Protein AF-A0A3D3ENF7-F1 (afdb_monomer)

pLDDT: mean 85.36, std 10.73, range [51.28, 97.5]

Foldseek 3Di:
DAPDDDDDDDDDPDDDAQFDPDDPDPDRTDADADPPPRDGDHDQVNVLVVVLVVCVVVVVQVVSCAANNDDDDDPDTDHSDDD

Secondary structure (DSSP, 8-state):
--S---------SS----B-SS-SSSSSSPBPB-TTT--B---HHHHHHHHHHHHHHTT-HHHHHHHH--SS--TT---S---

Solvent-accessible surface area (backbone atoms only — not comparable to full-atom values): 5575 Å² total; per-residue (Å²): 137,78,93,75,88,83,91,84,84,88,80,81,88,60,96,80,82,44,69,53,62,90,62,102,56,101,49,91,82,38,62,27,52,42,88,89,80,58,48,80,46,74,58,45,68,58,54,52,49,54,52,43,52,56,38,46,74,68,70,37,57,70,59,33,32,55,41,67,20,64,84,76,93,58,103,78,61,65,47,74,61,87,108

Sequence (83 aa):
MYNEKSMLFLKVLTPLHAGSGTDLRAVDLPIQREVHTGFPKVEASTLKGCLRDSFERMKNETLSATIFGKKGDAEISSAAIAV

Radius of gyration: 15.7 Å; Cα contacts (8 Å, |Δi|>4): 67; chains: 1; bounding box: 35×26×37 Å

Mean predicted aligned error: 6.48 Å

Nearest PDB structures (foldseek):
  3x1l-assembly1_C  TM=8.718E-01  e=2.758E-03  Archaeoglobus fulgidus DSM 4304
  6ifz-assembly1_E  TM=8.048E-01  e=1.044E-01  Streptococcus thermophilus ND03

Structure (mmCIF, N/CA/C/O backbone):
data_AF-A0A3D3ENF7-F1
#
_entry.id   AF-A0A3D3ENF7-F1
#
loop_
_atom_site.group_PDB
_atom_site.id
_atom_site.type_symbol
_atom_site.label_atom_id
_atom_site.label_alt_id
_atom_site.label_comp_id
_atom_site.label_asym_id
_atom_site.label_entity_id
_atom_site.label_seq_id
_atom_site.pdbx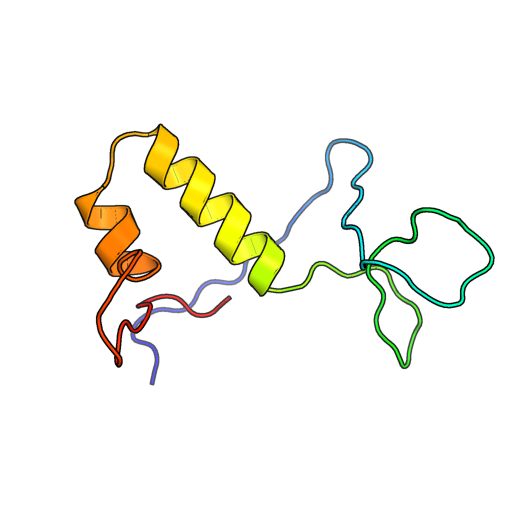_PDB_ins_code
_atom_site.Cartn_x
_atom_site.Cartn_y
_atom_site.Cartn_z
_atom_site.occupancy
_atom_site.B_iso_or_equiv
_atom_site.auth_seq_id
_atom_site.auth_comp_id
_atom_site.auth_asym_id
_atom_site.auth_atom_id
_atom_site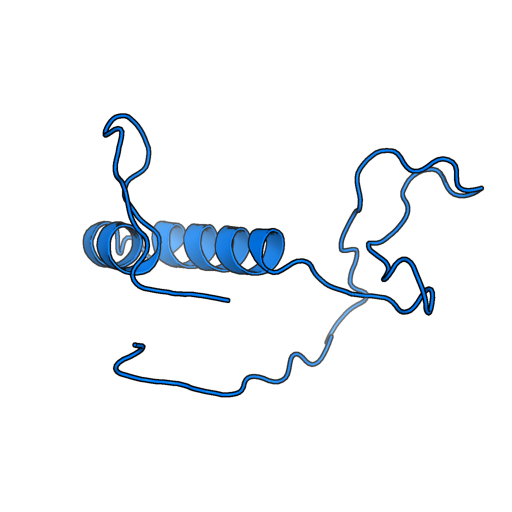.pdbx_PDB_model_num
ATOM 1 N N . MET A 1 1 ? -2.475 -11.500 20.310 1.00 72.56 1 MET A N 1
ATOM 2 C CA . MET A 1 1 ? -3.311 -12.400 19.483 1.00 72.56 1 MET A CA 1
ATOM 3 C C . MET A 1 1 ? -4.435 -11.561 18.886 1.00 72.56 1 MET A C 1
ATOM 5 O O . MET A 1 1 ? -4.910 -10.686 19.598 1.00 72.56 1 MET A O 1
ATOM 9 N N . TYR A 1 2 ? -4.801 -11.745 17.613 1.00 85.56 2 TYR A N 1
ATOM 10 C CA . TYR A 1 2 ? -5.886 -10.977 16.978 1.00 85.56 2 TYR A CA 1
ATOM 11 C C . TYR A 1 2 ? -7.248 -11.617 17.273 1.00 85.56 2 TYR A C 1
ATOM 13 O O . TYR A 1 2 ? -7.349 -12.842 17.234 1.00 85.56 2 TYR A O 1
ATOM 21 N N . ASN A 1 3 ? -8.270 -10.800 17.548 1.00 89.31 3 ASN A N 1
ATOM 22 C CA . ASN A 1 3 ? -9.635 -11.282 17.803 1.00 89.31 3 ASN A CA 1
ATOM 23 C C . ASN A 1 3 ? -10.343 -11.722 16.515 1.00 89.31 3 ASN A C 1
ATOM 25 O O . ASN A 1 3 ? -11.086 -12.691 16.531 1.00 89.31 3 ASN A O 1
ATOM 29 N N . GLU A 1 4 ? -10.073 -11.031 15.407 1.00 90.62 4 GLU A N 1
ATOM 30 C CA . GLU A 1 4 ? -10.680 -11.279 14.100 1.00 90.62 4 GLU A CA 1
ATOM 31 C C . GLU A 1 4 ? -9.605 -11.257 13.011 1.00 90.62 4 GLU A C 1
ATOM 33 O O . GLU A 1 4 ? -8.608 -10.537 13.121 1.00 90.62 4 GLU A O 1
ATOM 38 N N . LYS A 1 5 ? -9.801 -12.049 11.951 1.00 91.69 5 LYS A N 1
ATOM 39 C CA . LYS A 1 5 ? -8.911 -12.094 10.781 1.00 91.69 5 LYS A CA 1
ATOM 40 C C . LYS A 1 5 ? -9.716 -12.281 9.501 1.00 91.69 5 LYS A C 1
ATOM 42 O O . LYS A 1 5 ? -10.613 -13.115 9.446 1.00 91.69 5 LYS A O 1
ATOM 47 N N . SER A 1 6 ? -9.359 -11.538 8.459 1.00 92.06 6 SER A N 1
ATOM 48 C CA . SER A 1 6 ? -9.988 -11.645 7.143 1.00 92.06 6 SER A CA 1
ATOM 49 C C . SER A 1 6 ? -8.937 -11.555 6.044 1.00 92.06 6 SER A C 1
ATOM 51 O O . SER A 1 6 ? -7.969 -10.806 6.168 1.00 92.06 6 SER A O 1
ATOM 53 N N . MET A 1 7 ? -9.124 -12.338 4.982 1.00 92.94 7 MET A N 1
ATOM 54 C CA . MET A 1 7 ? -8.280 -12.302 3.792 1.00 92.94 7 MET A CA 1
ATOM 55 C C . MET A 1 7 ? -8.943 -11.420 2.738 1.00 92.94 7 MET A C 1
ATOM 57 O O . MET A 1 7 ? -10.111 -11.611 2.404 1.00 92.94 7 MET A O 1
ATOM 61 N N . LEU A 1 8 ? -8.181 -10.471 2.202 1.00 91.44 8 LEU A N 1
ATOM 62 C CA . LEU A 1 8 ? -8.640 -9.546 1.176 1.00 91.44 8 LEU A CA 1
ATOM 63 C C . LEU A 1 8 ? -7.830 -9.748 -0.100 1.00 91.44 8 LEU A C 1
ATOM 65 O O . LEU A 1 8 ? -6.611 -9.904 -0.056 1.00 91.44 8 LEU A O 1
ATOM 69 N N . PHE A 1 9 ? -8.514 -9.690 -1.239 1.00 94.62 9 PHE A N 1
ATOM 70 C CA . PHE A 1 9 ? -7.887 -9.673 -2.554 1.00 94.62 9 PHE A CA 1
ATOM 71 C C . PHE A 1 9 ? -8.113 -8.312 -3.200 1.00 94.62 9 PHE A C 1
ATOM 73 O O . PHE A 1 9 ? -9.238 -7.815 -3.251 1.00 94.62 9 PHE A O 1
ATOM 80 N N . LEU A 1 10 ? -7.041 -7.716 -3.714 1.00 92.94 10 LEU A N 1
ATOM 81 C CA . LEU A 1 10 ? -7.089 -6.422 -4.383 1.00 92.94 10 LEU A CA 1
ATOM 82 C C . LEU A 1 10 ? -6.999 -6.635 -5.892 1.00 92.94 10 LEU A C 1
ATOM 84 O O . LEU A 1 10 ? -5.944 -6.980 -6.422 1.00 92.94 10 LEU A O 1
ATOM 88 N N . LYS A 1 11 ? -8.115 -6.415 -6.593 1.00 95.75 11 LYS A N 1
ATOM 89 C CA . LYS A 1 11 ? -8.124 -6.354 -8.054 1.00 95.75 11 LYS A CA 1
ATOM 90 C C . LYS A 1 11 ? -7.912 -4.913 -8.494 1.00 95.75 11 LYS A C 1
ATOM 92 O O . LYS A 1 11 ? -8.727 -4.038 -8.216 1.00 95.75 11 LYS A O 1
ATOM 97 N N . VAL A 1 12 ? -6.832 -4.690 -9.225 1.00 96.12 12 VAL A N 1
ATOM 98 C CA . VAL A 1 12 ? -6.514 -3.396 -9.823 1.00 96.12 12 VAL A CA 1
ATOM 99 C C . VAL A 1 12 ? -7.480 -3.139 -10.987 1.00 96.12 12 VAL A C 1
ATOM 101 O O . VAL A 1 12 ? -7.433 -3.841 -11.995 1.00 96.12 12 VAL A O 1
ATOM 104 N N . LEU A 1 13 ? -8.402 -2.182 -10.823 1.00 96.75 13 LEU A N 1
ATOM 105 C CA . LEU A 1 13 ? -9.389 -1.822 -11.856 1.00 96.75 13 LEU A CA 1
ATOM 106 C C . LEU A 1 13 ? -8.802 -0.892 -12.929 1.00 96.75 13 LEU A C 1
ATOM 108 O O . LEU A 1 13 ? -9.204 -0.952 -14.087 1.00 96.75 13 LEU A O 1
ATOM 112 N N . THR A 1 14 ? -7.848 -0.048 -12.541 1.00 97.50 14 THR A N 1
ATOM 113 C CA . THR A 1 14 ? -7.128 0.913 -13.389 1.00 97.50 14 THR A CA 1
ATOM 114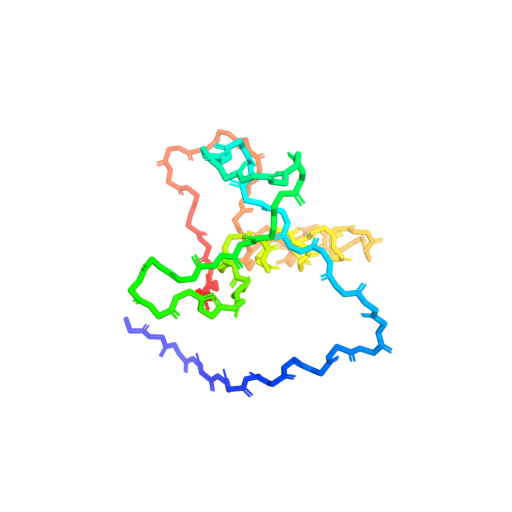 C C . THR A 1 14 ? -5.636 0.857 -13.056 1.00 97.50 14 THR A C 1
ATOM 116 O O . THR A 1 14 ? -5.308 0.430 -11.952 1.00 97.50 14 THR A O 1
ATOM 119 N N . PRO A 1 15 ? -4.713 1.268 -13.949 1.00 96.25 15 PRO A N 1
ATOM 120 C CA . PRO A 1 15 ? -3.275 1.201 -13.677 1.00 96.25 15 PRO A CA 1
ATOM 121 C C . PRO A 1 15 ? -2.899 1.783 -12.303 1.00 96.25 15 PRO A C 1
ATOM 123 O O . PRO A 1 15 ? -3.207 2.935 -12.005 1.00 96.25 15 PRO A O 1
ATOM 126 N N . LEU A 1 16 ? -2.241 0.973 -11.467 1.00 94.38 16 LEU A N 1
ATOM 127 C CA . LEU A 1 16 ? -1.861 1.335 -10.101 1.00 94.38 16 LEU A CA 1
ATOM 128 C C . LEU A 1 16 ? -0.386 1.740 -10.038 1.00 94.38 16 LEU A C 1
ATOM 130 O O . LEU A 1 16 ? 0.490 0.976 -10.442 1.00 94.38 16 LEU A O 1
ATOM 134 N N . HIS A 1 17 ? -0.115 2.903 -9.451 1.00 94.00 17 HIS A N 1
ATOM 135 C CA . HIS A 1 17 ? 1.234 3.366 -9.143 1.00 94.00 17 HIS A CA 1
ATOM 136 C C . HIS A 1 17 ? 1.445 3.423 -7.624 1.00 94.00 17 HIS A C 1
ATOM 138 O O . 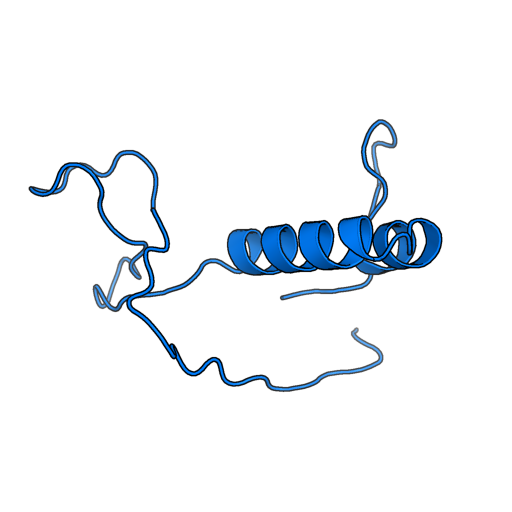HIS A 1 17 ? 1.147 4.425 -6.977 1.00 94.00 17 HIS A O 1
ATOM 144 N N . ALA A 1 18 ? 1.960 2.338 -7.045 1.00 93.25 18 ALA A N 1
ATOM 145 C CA . ALA A 1 18 ? 2.420 2.326 -5.658 1.00 93.25 18 ALA A CA 1
ATOM 146 C C . ALA A 1 18 ? 3.888 2.771 -5.626 1.00 93.25 18 ALA A C 1
ATOM 148 O O . ALA A 1 18 ? 4.765 1.946 -5.841 1.00 93.25 18 ALA A O 1
ATOM 149 N N . GLY A 1 19 ? 4.166 4.064 -5.448 1.00 89.75 19 GLY A N 1
ATOM 150 C CA . GLY A 1 19 ? 5.530 4.611 -5.535 1.00 89.75 19 GLY A CA 1
ATOM 151 C C . GLY A 1 19 ? 6.444 4.173 -4.382 1.00 89.75 19 GLY A C 1
ATOM 152 O O . GLY A 1 19 ? 5.979 4.034 -3.249 1.00 89.75 19 GLY A O 1
ATOM 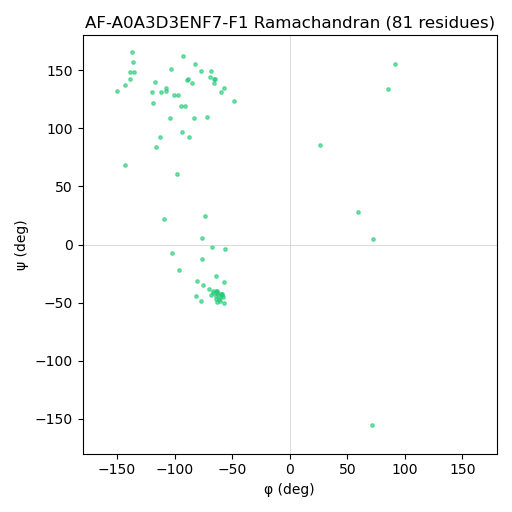153 N N . SER A 1 20 ? 7.739 3.954 -4.646 1.00 83.56 20 SER A N 1
ATOM 154 C CA . SER A 1 20 ? 8.704 3.449 -3.644 1.00 83.56 20 SER A CA 1
ATOM 155 C C . SER A 1 20 ? 9.751 4.464 -3.163 1.00 83.56 20 SER A C 1
ATOM 157 O O . SER A 1 20 ? 10.801 4.067 -2.662 1.00 83.56 20 SER A O 1
ATOM 159 N N . GLY A 1 21 ? 9.481 5.765 -3.296 1.00 78.56 21 GLY A N 1
ATOM 160 C CA . GLY A 1 21 ? 10.478 6.809 -3.037 1.00 78.56 21 GLY A CA 1
ATOM 161 C C . GLY A 1 21 ? 11.563 6.841 -4.120 1.00 78.56 21 GLY A C 1
ATOM 162 O O . GLY A 1 21 ? 11.320 6.428 -5.252 1.00 78.56 21 GLY A O 1
ATOM 163 N N . THR A 1 22 ? 12.753 7.340 -3.781 1.00 69.56 22 THR A N 1
ATOM 164 C CA . THR A 1 22 ? 13.921 7.329 -4.676 1.00 69.56 22 THR A CA 1
ATOM 165 C C . THR A 1 22 ? 14.627 5.979 -4.602 1.00 69.56 22 THR A C 1
ATOM 167 O O . THR A 1 22 ? 15.268 5.669 -3.599 1.00 69.56 22 THR A O 1
ATOM 170 N N . ASP A 1 23 ? 14.512 5.189 -5.666 1.00 68.44 23 ASP A N 1
ATOM 171 C CA . ASP A 1 23 ? 15.274 3.954 -5.874 1.00 68.44 23 ASP A CA 1
ATOM 172 C C . ASP A 1 23 ? 16.398 4.230 -6.892 1.00 68.44 23 ASP A C 1
ATOM 174 O O . ASP A 1 23 ? 16.239 5.068 -7.778 1.00 68.44 23 ASP A O 1
ATOM 178 N N . LEU A 1 24 ? 17.522 3.512 -6.814 1.00 67.62 24 LEU A N 1
ATOM 179 C CA . LEU A 1 24 ? 18.681 3.644 -7.726 1.00 67.62 24 LEU A CA 1
ATOM 180 C C . LEU A 1 24 ? 18.414 3.038 -9.121 1.00 67.62 24 LEU A C 1
ATOM 182 O O . LEU A 1 24 ? 19.325 2.593 -9.821 1.00 67.62 24 LEU A O 1
ATOM 186 N N . ARG A 1 25 ? 17.146 2.947 -9.517 1.00 70.38 25 ARG A N 1
ATOM 187 C CA . ARG A 1 25 ? 16.700 2.254 -10.724 1.00 70.38 25 ARG A CA 1
ATOM 188 C C . ARG A 1 25 ? 16.609 3.201 -11.914 1.00 70.38 25 ARG A C 1
ATOM 190 O O . ARG A 1 25 ? 16.518 4.409 -11.771 1.00 70.38 25 ARG A O 1
ATOM 197 N N . ALA A 1 26 ? 16.581 2.612 -13.107 1.00 78.56 26 ALA A N 1
ATOM 198 C CA . ALA A 1 26 ? 16.605 3.331 -14.381 1.00 78.56 26 ALA A CA 1
ATOM 199 C C . ALA A 1 26 ? 15.347 4.174 -14.694 1.00 78.56 26 ALA A C 1
ATOM 201 O O . ALA A 1 26 ? 15.290 4.790 -15.752 1.00 78.56 26 ALA A O 1
ATOM 202 N N . VAL A 1 27 ? 14.326 4.164 -13.832 1.00 81.56 27 VAL A N 1
ATOM 203 C CA . VAL A 1 27 ? 13.051 4.867 -14.040 1.00 81.56 27 VAL A CA 1
ATOM 204 C C . VAL A 1 27 ? 12.870 5.877 -12.916 1.00 81.56 27 VAL A C 1
ATOM 206 O O . VAL A 1 27 ? 12.983 5.494 -11.755 1.00 81.56 27 VAL A O 1
ATOM 209 N N . ASP A 1 28 ? 12.531 7.121 -13.263 1.00 84.38 28 ASP A N 1
ATOM 210 C CA . ASP A 1 28 ? 12.452 8.247 -12.318 1.00 84.38 28 ASP A CA 1
ATOM 211 C C . ASP A 1 28 ? 11.476 8.007 -11.160 1.00 84.38 28 ASP A C 1
ATOM 213 O O . ASP A 1 28 ? 11.791 8.271 -10.002 1.00 84.38 28 ASP A O 1
ATOM 217 N N . LEU A 1 29 ? 10.282 7.488 -11.469 1.00 88.62 29 LEU A N 1
ATOM 218 C CA . LEU A 1 29 ? 9.239 7.175 -10.491 1.00 88.62 29 LEU A CA 1
ATOM 219 C C . LEU A 1 29 ? 8.972 5.666 -10.489 1.00 88.62 29 LEU A C 1
ATOM 221 O O . LEU A 1 29 ? 8.065 5.186 -11.181 1.00 88.62 29 LEU A O 1
ATOM 225 N N . PRO A 1 30 ? 9.775 4.885 -9.749 1.00 90.25 30 PRO A N 1
ATOM 226 C CA . PRO A 1 30 ? 9.613 3.447 -9.682 1.00 90.25 30 PRO A CA 1
ATOM 227 C C . PRO A 1 30 ? 8.447 3.059 -8.767 1.00 90.25 30 PRO A C 1
ATOM 229 O O . PRO A 1 30 ? 8.132 3.719 -7.773 1.00 90.25 30 PRO A O 1
ATOM 232 N N . ILE A 1 31 ? 7.820 1.930 -9.101 1.00 92.50 31 ILE A N 1
ATOM 233 C CA . ILE A 1 31 ? 6.841 1.280 -8.228 1.00 92.50 31 ILE A CA 1
ATOM 234 C C . ILE A 1 31 ? 7.531 0.413 -7.169 1.00 92.50 31 ILE A C 1
ATOM 236 O O . ILE A 1 31 ? 8.623 -0.115 -7.389 1.00 92.50 31 ILE A O 1
ATOM 240 N N . GLN A 1 32 ? 6.839 0.197 -6.057 1.00 92.75 32 GLN A N 1
ATOM 241 C CA . GLN A 1 32 ? 7.207 -0.698 -4.971 1.00 92.75 32 GLN A CA 1
ATOM 242 C C . GLN A 1 32 ? 7.342 -2.130 -5.475 1.00 92.75 32 GLN A C 1
ATOM 244 O O . GLN A 1 32 ? 6.472 -2.667 -6.171 1.00 92.75 32 GLN A O 1
ATOM 249 N N . ARG A 1 33 ? 8.461 -2.756 -5.109 1.00 92.19 33 ARG A N 1
ATOM 250 C CA . ARG A 1 33 ? 8.795 -4.124 -5.495 1.00 92.19 33 ARG A CA 1
ATOM 251 C C . ARG A 1 33 ? 9.395 -4.880 -4.328 1.00 92.19 33 ARG A C 1
ATOM 253 O O . ARG A 1 33 ? 10.077 -4.306 -3.484 1.00 92.19 33 ARG A O 1
ATOM 260 N N . GLU A 1 34 ? 9.153 -6.178 -4.295 1.00 93.12 34 GLU A N 1
ATOM 261 C CA . GLU A 1 34 ? 9.884 -7.078 -3.414 1.00 93.12 34 GLU A CA 1
ATOM 262 C C . GLU A 1 34 ? 11.365 -7.137 -3.822 1.00 93.12 34 GLU A C 1
ATOM 264 O O . GLU A 1 34 ? 11.686 -7.185 -5.010 1.00 93.12 34 GLU A O 1
ATOM 269 N N . VAL A 1 35 ? 12.273 -7.136 -2.841 1.00 89.12 35 VAL A N 1
ATOM 270 C CA . VAL A 1 35 ? 13.726 -7.088 -3.088 1.00 89.12 35 VAL A CA 1
ATOM 271 C C . VAL A 1 35 ? 14.228 -8.363 -3.770 1.00 89.12 35 VAL A C 1
ATOM 273 O O . VAL A 1 35 ? 15.063 -8.286 -4.664 1.00 89.12 35 VAL A O 1
ATOM 276 N N . HIS A 1 36 ? 13.712 -9.528 -3.373 1.00 94.06 36 HIS A N 1
ATOM 277 C CA . HIS A 1 36 ? 14.220 -10.821 -3.834 1.00 94.06 36 HIS A CA 1
ATOM 278 C C . HIS A 1 36 ? 13.681 -11.225 -5.209 1.00 94.06 36 HIS A C 1
ATOM 280 O O . HIS A 1 36 ? 14.438 -11.689 -6.056 1.00 94.06 36 HIS A O 1
ATOM 286 N N . THR A 1 37 ? 12.378 -11.051 -5.436 1.00 96.19 37 THR A N 1
ATOM 287 C CA . THR A 1 37 ? 11.702 -11.498 -6.667 1.00 96.19 37 THR A CA 1
ATOM 288 C C . THR A 1 37 ? 11.559 -10.384 -7.702 1.00 96.19 37 THR A C 1
ATOM 290 O O . THR A 1 37 ? 11.365 -10.648 -8.886 1.00 96.19 37 THR A O 1
ATOM 293 N N . GLY A 1 38 ? 11.608 -9.122 -7.265 1.00 90.75 38 GLY A N 1
ATOM 294 C CA . GLY A 1 38 ? 11.282 -7.972 -8.099 1.00 90.75 38 GLY A CA 1
ATOM 295 C C . GLY A 1 38 ? 9.788 -7.820 -8.401 1.00 90.75 38 GLY A C 1
ATOM 296 O O . GLY A 1 38 ? 9.434 -6.921 -9.172 1.00 90.75 38 GLY A O 1
ATOM 297 N N . PHE A 1 39 ? 8.900 -8.645 -7.831 1.00 95.12 39 PHE A N 1
ATOM 298 C CA . PHE A 1 39 ? 7.465 -8.542 -8.095 1.00 95.12 39 PHE A CA 1
ATOM 299 C C . PHE A 1 39 ? 6.872 -7.236 -7.556 1.00 95.12 39 PHE A C 1
ATOM 301 O O . PHE A 1 39 ? 7.278 -6.781 -6.482 1.00 95.12 39 PHE A O 1
ATOM 308 N N . PRO A 1 40 ? 5.917 -6.618 -8.283 1.00 93.62 40 PRO A N 1
ATOM 309 C CA . PRO A 1 40 ? 5.172 -5.475 -7.776 1.00 93.62 40 PRO A CA 1
ATOM 310 C C . PRO A 1 40 ? 4.476 -5.825 -6.463 1.00 93.62 40 PRO A C 1
ATOM 312 O O . PRO A 1 40 ? 3.826 -6.866 -6.362 1.00 93.62 40 PRO A O 1
ATOM 315 N N . LYS A 1 41 ? 4.577 -4.938 -5.476 1.00 93.56 41 LYS A N 1
ATOM 316 C CA . LYS A 1 41 ? 3.861 -5.065 -4.205 1.00 93.56 41 LYS A CA 1
ATOM 317 C C . LYS A 1 41 ? 3.286 -3.723 -3.778 1.00 93.56 41 LYS A C 1
ATOM 319 O O . LYS A 1 41 ? 3.667 -2.684 -4.308 1.00 93.56 41 LYS A O 1
ATOM 324 N N . VAL A 1 42 ? 2.383 -3.761 -2.807 1.00 94.38 42 VAL A N 1
ATOM 325 C CA . VAL A 1 42 ? 1.921 -2.573 -2.088 1.00 94.38 42 VAL A CA 1
ATOM 326 C C . VAL A 1 42 ? 2.278 -2.779 -0.624 1.00 94.38 42 VAL A C 1
ATOM 328 O O . VAL A 1 42 ? 1.874 -3.778 -0.034 1.00 94.38 42 VAL A O 1
ATOM 331 N N . GLU A 1 43 ? 3.054 -1.869 -0.045 1.00 93.56 43 GLU A N 1
ATOM 332 C CA . GLU A 1 43 ? 3.409 -1.938 1.370 1.00 93.56 43 GLU A CA 1
ATOM 333 C C . GLU A 1 43 ? 2.162 -1.760 2.247 1.00 93.56 43 GLU A C 1
ATOM 335 O O . GLU A 1 43 ? 1.288 -0.926 1.978 1.00 93.56 43 GLU A O 1
ATOM 340 N N . ALA A 1 44 ? 2.101 -2.505 3.351 1.00 92.19 44 ALA A N 1
ATOM 341 C CA . ALA A 1 44 ? 0.994 -2.436 4.303 1.00 92.19 44 ALA A CA 1
ATOM 342 C C . ALA A 1 44 ? 0.767 -1.020 4.860 1.00 92.19 44 ALA A C 1
ATOM 344 O O . ALA A 1 44 ? -0.368 -0.614 5.114 1.00 92.19 44 A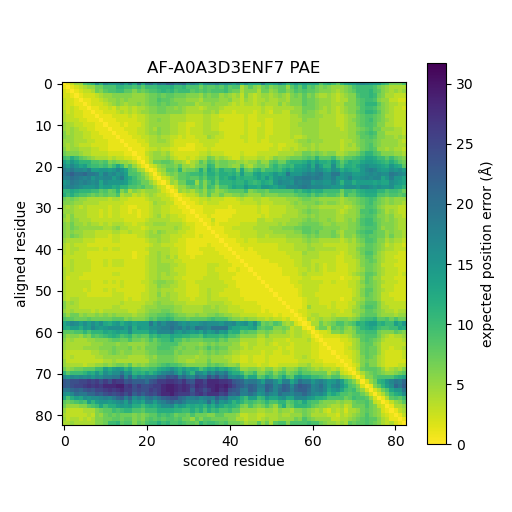LA A O 1
ATOM 345 N N . SER A 1 45 ? 1.837 -0.233 5.008 1.00 90.75 45 SER A N 1
ATOM 346 C CA . SER A 1 45 ? 1.765 1.167 5.436 1.00 90.75 45 SER A CA 1
ATOM 347 C C . SER A 1 45 ? 0.998 2.040 4.439 1.00 90.75 45 SER A C 1
ATOM 349 O O . SER A 1 45 ? 0.187 2.867 4.859 1.00 90.75 45 SER A O 1
ATOM 351 N N . THR A 1 46 ? 1.192 1.823 3.133 1.00 92.31 46 THR A N 1
ATOM 352 C CA . THR A 1 46 ? 0.442 2.503 2.071 1.00 92.31 46 THR A CA 1
ATOM 353 C C . THR A 1 46 ? -1.041 2.151 2.162 1.00 92.31 46 THR A C 1
ATOM 355 O O . THR A 1 46 ? -1.876 3.051 2.214 1.00 92.31 46 THR A O 1
ATOM 358 N N . LEU A 1 47 ? -1.377 0.860 2.274 1.00 92.38 47 LEU A N 1
ATOM 359 C CA . LEU A 1 47 ? -2.769 0.414 2.409 1.00 92.38 47 LEU A CA 1
ATOM 360 C C . LEU A 1 47 ? -3.440 0.992 3.658 1.00 92.38 47 LEU A C 1
ATOM 362 O O . LEU A 1 47 ? -4.528 1.561 3.571 1.00 92.38 47 LEU A O 1
ATOM 366 N N . LYS A 1 48 ? -2.775 0.905 4.814 1.00 91.06 48 LYS A N 1
ATOM 367 C CA . LYS A 1 48 ? -3.274 1.449 6.081 1.00 91.06 48 LYS A CA 1
ATOM 368 C C . LYS A 1 48 ? -3.519 2.957 5.992 1.00 91.06 48 LYS A C 1
ATOM 370 O O . LYS A 1 48 ? -4.548 3.429 6.468 1.00 91.06 48 LYS A O 1
ATOM 375 N N . GLY A 1 49 ? -2.601 3.705 5.378 1.00 90.44 49 GLY A N 1
ATOM 376 C CA . GLY A 1 49 ? -2.733 5.150 5.183 1.00 90.44 49 GLY A CA 1
ATOM 377 C C . GLY A 1 49 ? -3.916 5.522 4.288 1.00 90.44 49 GLY A C 1
ATOM 378 O O . GLY A 1 49 ? -4.720 6.371 4.667 1.00 90.44 49 GLY A O 1
ATOM 379 N N . CYS A 1 50 ? -4.072 4.847 3.145 1.00 92.12 50 CYS A N 1
ATOM 380 C CA . CYS A 1 50 ? -5.194 5.076 2.231 1.00 92.12 50 CYS A CA 1
ATOM 381 C C . CYS A 1 50 ? -6.548 4.743 2.871 1.00 92.12 50 CYS A C 1
ATOM 383 O O . CYS A 1 50 ? -7.506 5.500 2.717 1.00 92.12 50 CYS A O 1
ATOM 385 N N . LEU A 1 51 ? -6.633 3.632 3.611 1.00 90.56 51 LEU A N 1
ATOM 386 C CA . LEU A 1 51 ? -7.851 3.262 4.334 1.00 90.56 51 LEU A CA 1
ATOM 387 C C . LEU A 1 51 ? -8.177 4.285 5.424 1.00 90.56 51 LEU A C 1
ATOM 389 O O . LEU A 1 51 ? -9.319 4.726 5.517 1.00 90.56 51 LEU A O 1
ATOM 393 N N . ARG A 1 52 ? -7.181 4.723 6.200 1.00 90.56 52 ARG A N 1
ATOM 394 C CA . ARG A 1 52 ? -7.366 5.766 7.212 1.00 90.56 52 ARG A CA 1
ATOM 395 C C . ARG A 1 52 ? -7.928 7.054 6.606 1.00 90.56 52 ARG A C 1
ATOM 397 O O . ARG A 1 52 ? -8.932 7.553 7.101 1.00 90.56 52 ARG A O 1
ATOM 404 N N . ASP A 1 53 ? -7.321 7.554 5.529 1.00 91.44 53 ASP A N 1
ATOM 405 C CA . ASP A 1 53 ? -7.779 8.767 4.832 1.00 91.44 53 ASP A CA 1
ATOM 406 C C . ASP A 1 53 ? -9.216 8.610 4.306 1.00 91.44 53 ASP A C 1
ATOM 408 O O . ASP A 1 53 ? -10.059 9.483 4.501 1.00 91.44 53 ASP A O 1
ATOM 412 N N . SER A 1 54 ? -9.548 7.455 3.720 1.00 90.75 54 SER A N 1
ATOM 413 C CA . SER A 1 54 ? -10.916 7.162 3.274 1.00 90.75 54 SER A CA 1
ATOM 414 C C . SER A 1 54 ? -11.932 7.206 4.426 1.00 90.75 54 SER A C 1
ATOM 416 O O . SER A 1 54 ? -13.001 7.800 4.275 1.00 90.75 54 SER A O 1
ATOM 418 N N . PHE A 1 55 ? -11.598 6.641 5.591 1.00 88.88 55 PHE A N 1
ATOM 419 C CA . PHE A 1 55 ? -12.463 6.651 6.776 1.00 88.88 55 PHE A CA 1
ATOM 420 C C . PHE A 1 55 ? -12.597 8.040 7.412 1.00 88.88 55 PHE A C 1
ATOM 422 O O . PHE A 1 55 ? -13.692 8.411 7.841 1.00 88.88 55 PHE A O 1
ATOM 429 N N . GLU A 1 56 ? -11.519 8.828 7.444 1.00 88.38 56 GLU A N 1
ATOM 430 C CA . GLU A 1 56 ? -11.541 10.215 7.929 1.00 88.38 56 GLU A CA 1
ATOM 431 C C . GLU A 1 56 ? -12.445 11.095 7.047 1.00 88.38 56 GLU A C 1
ATOM 433 O O . GLU A 1 56 ? -13.267 11.852 7.566 1.00 88.38 56 GLU A O 1
ATOM 438 N N . ARG A 1 57 ? -12.405 10.924 5.718 1.00 89.12 57 ARG A N 1
ATOM 439 C CA . ARG A 1 57 ? -13.297 11.636 4.779 1.00 89.12 57 ARG A CA 1
ATOM 440 C C . ARG A 1 57 ? -14.777 11.296 4.959 1.00 89.12 57 ARG A C 1
ATOM 442 O O . ARG A 1 57 ? -15.628 12.138 4.683 1.00 89.12 57 ARG A O 1
ATOM 449 N N . MET A 1 58 ? -15.093 10.103 5.463 1.00 88.81 58 MET A N 1
ATOM 450 C CA . MET A 1 58 ? -16.461 9.705 5.822 1.00 88.81 58 MET A CA 1
ATOM 451 C C . MET A 1 58 ? -16.950 10.321 7.151 1.00 88.81 58 MET A C 1
ATOM 453 O O . MET A 1 58 ? -18.047 9.994 7.594 1.00 88.81 58 MET A O 1
ATOM 457 N N . LYS A 1 59 ? -16.171 11.220 7.783 1.00 80.00 59 LYS A N 1
ATOM 458 C CA . LYS A 1 59 ? -16.453 11.882 9.077 1.00 80.00 59 LYS A CA 1
ATOM 459 C C . LYS A 1 59 ? -16.629 10.928 10.266 1.00 80.00 59 LYS A C 1
ATOM 461 O O . LYS A 1 59 ? -17.284 11.261 11.248 1.00 80.00 59 LYS A O 1
ATOM 466 N N . ASN A 1 60 ? -15.988 9.762 10.215 1.00 78.44 60 ASN A N 1
ATOM 467 C CA . ASN A 1 60 ? -15.997 8.781 11.301 1.00 78.44 60 ASN A CA 1
ATOM 468 C C . ASN A 1 60 ? -14.730 8.893 12.166 1.00 78.44 60 ASN A C 1
ATOM 470 O O . ASN A 1 60 ? -13.944 7.949 12.262 1.00 78.44 60 ASN A O 1
ATOM 474 N N . GLU A 1 61 ? -14.509 10.055 12.788 1.00 77.12 61 GLU A N 1
ATOM 475 C CA . GLU A 1 61 ? -13.272 10.358 13.533 1.00 77.12 61 GLU A CA 1
ATOM 476 C C . GLU A 1 61 ? -13.005 9.378 14.682 1.00 77.12 61 GLU A C 1
ATOM 478 O O . GLU A 1 61 ? -11.881 8.896 14.838 1.00 77.12 61 GLU A O 1
ATOM 483 N N . THR A 1 62 ? -14.041 9.019 15.448 1.00 82.56 62 THR A N 1
ATOM 484 C CA . THR A 1 62 ? -13.925 8.054 16.551 1.00 82.56 62 THR A CA 1
ATOM 485 C C . THR A 1 62 ? -13.480 6.685 16.044 1.00 82.56 62 THR A C 1
ATOM 487 O O . THR A 1 62 ? -12.539 6.107 16.578 1.00 82.56 62 THR A O 1
ATOM 490 N N . LEU A 1 63 ? -14.107 6.192 14.972 1.00 84.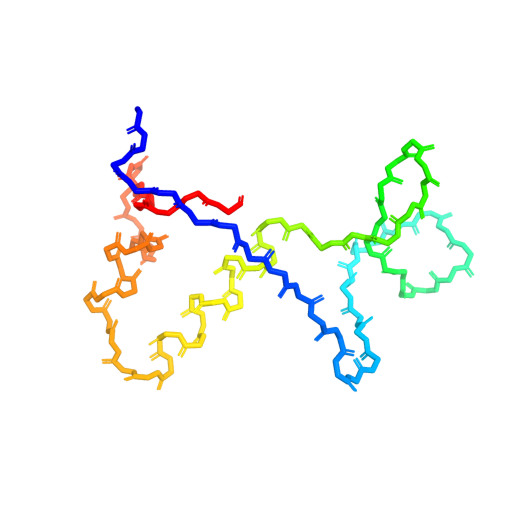06 63 LEU A N 1
ATOM 491 C CA . LEU A 1 63 ? -13.793 4.887 14.392 1.00 84.06 63 LEU A CA 1
ATOM 492 C C . LEU A 1 63 ? -12.382 4.869 13.788 1.00 84.06 63 LEU A C 1
ATOM 494 O O . LEU A 1 63 ? -11.639 3.912 13.995 1.00 84.06 63 LEU A O 1
ATOM 498 N N . SER A 1 64 ? -11.993 5.939 13.087 1.00 85.69 64 SER A N 1
ATOM 499 C CA . SER A 1 64 ? -10.649 6.074 12.519 1.00 85.69 64 SER A CA 1
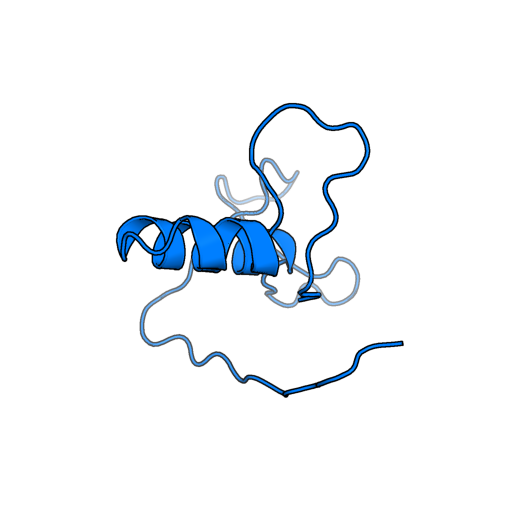ATOM 500 C C . SER A 1 64 ? -9.577 6.046 13.611 1.00 85.69 64 SER A C 1
ATOM 502 O O . SER A 1 64 ? -8.599 5.304 13.506 1.00 85.69 64 SER A O 1
ATOM 504 N N . ALA A 1 65 ? -9.789 6.780 14.708 1.00 85.31 65 ALA A N 1
ATOM 505 C CA . ALA A 1 65 ? -8.872 6.789 15.841 1.00 85.31 65 ALA A CA 1
ATOM 506 C C . ALA A 1 65 ? -8.773 5.420 16.532 1.00 85.31 65 ALA A C 1
ATOM 508 O O . ALA A 1 65 ? -7.672 5.009 16.893 1.00 85.31 65 ALA A O 1
ATOM 509 N N . THR A 1 66 ? -9.886 4.699 16.693 1.00 86.62 66 THR A N 1
ATOM 510 C CA . THR A 1 66 ? -9.892 3.358 17.300 1.00 86.62 66 THR A CA 1
ATOM 511 C C . THR A 1 66 ? -9.198 2.320 16.417 1.00 86.62 66 THR A C 1
ATOM 513 O O . THR A 1 66 ? -8.410 1.519 16.911 1.00 86.62 66 THR A O 1
ATOM 516 N N . ILE A 1 67 ? -9.459 2.329 15.107 1.00 88.38 67 ILE A N 1
ATOM 517 C CA . ILE A 1 67 ? -8.915 1.327 14.181 1.00 88.38 67 ILE A CA 1
ATOM 518 C C . ILE A 1 67 ? -7.445 1.618 13.856 1.00 88.38 67 ILE A C 1
ATOM 520 O O . ILE A 1 67 ? -6.604 0.724 13.949 1.00 88.38 67 ILE A O 1
ATOM 524 N N . PHE A 1 68 ? -7.113 2.860 13.495 1.00 88.75 68 PHE A N 1
ATOM 525 C CA . PHE A 1 68 ? -5.801 3.234 12.953 1.00 88.75 68 PHE A CA 1
ATOM 526 C C . PHE A 1 68 ? -4.874 3.932 13.958 1.00 88.75 68 PHE A C 1
ATOM 528 O O . PHE A 1 68 ? -3.701 4.142 13.632 1.00 88.75 68 PHE A O 1
ATOM 535 N N . GLY A 1 69 ? -5.370 4.274 15.152 1.00 86.94 69 GLY A N 1
ATOM 536 C CA . GLY A 1 69 ? -4.668 5.047 16.181 1.00 86.94 69 GLY A CA 1
ATOM 537 C C . GLY A 1 69 ? -4.910 6.560 16.063 1.00 86.94 69 GLY A C 1
ATOM 538 O O . GLY A 1 69 ? -5.192 7.084 14.981 1.00 86.94 69 GLY A O 1
ATOM 539 N N . LYS A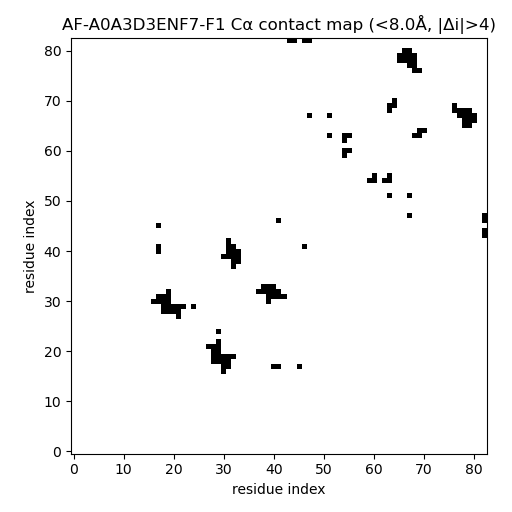 1 70 ? -4.775 7.306 17.165 1.00 82.00 70 LYS A N 1
ATOM 540 C CA . LYS A 1 70 ? -4.862 8.781 17.173 1.00 82.00 70 LYS A CA 1
ATOM 541 C C . LYS A 1 70 ? -3.682 9.437 16.446 1.00 82.00 70 LYS A C 1
ATOM 543 O O . LYS A 1 70 ? -2.579 8.894 16.441 1.00 82.00 70 LYS A O 1
ATOM 548 N N . LYS A 1 71 ? -3.936 10.603 15.841 1.00 73.25 71 LYS A N 1
ATOM 549 C CA . LYS A 1 71 ? -2.948 11.450 15.155 1.00 73.25 71 LYS A CA 1
ATOM 550 C C . LYS A 1 71 ? -2.438 12.517 16.137 1.00 73.25 71 LYS A C 1
ATOM 552 O O . LYS A 1 71 ? -3.246 13.318 16.591 1.00 73.25 71 LYS A O 1
ATOM 557 N N . GLY A 1 72 ? -1.133 12.535 16.422 1.00 68.94 72 GLY A N 1
ATOM 558 C CA . GLY A 1 72 ? -0.496 13.494 17.342 1.00 68.94 72 GLY A CA 1
ATOM 559 C C . GLY A 1 72 ? -0.551 13.082 18.824 1.00 68.94 72 GLY A C 1
ATOM 560 O O . GLY A 1 72 ? -1.583 12.614 19.296 1.00 68.94 72 GLY A O 1
ATOM 561 N N . ASP A 1 73 ? 0.597 13.217 19.495 1.00 56.22 73 ASP A N 1
ATOM 562 C CA . ASP A 1 73 ? 0.931 13.021 20.917 1.00 56.22 73 ASP A CA 1
ATOM 563 C C . ASP A 1 73 ? 0.093 12.044 21.754 1.00 56.22 73 ASP A C 1
ATOM 565 O O . ASP A 1 73 ? -0.782 12.402 22.540 1.00 56.22 73 ASP A O 1
ATOM 569 N N . ALA A 1 74 ? 0.500 10.780 21.663 1.00 51.28 74 ALA A N 1
ATOM 570 C CA . ALA A 1 74 ? 0.789 9.961 22.832 1.00 51.28 74 ALA A CA 1
ATOM 571 C C . ALA A 1 74 ? 1.868 8.954 22.416 1.00 51.28 74 ALA A C 1
ATOM 573 O O . ALA A 1 74 ? 1.721 8.294 21.386 1.00 51.28 74 ALA A O 1
ATOM 574 N N . GLU A 1 75 ? 2.924 8.811 23.218 1.00 53.09 75 GLU A N 1
ATOM 575 C CA . GLU A 1 75 ? 4.056 7.891 23.002 1.00 53.09 75 GLU A CA 1
ATOM 576 C C . GLU A 1 75 ? 3.638 6.410 22.842 1.00 53.09 75 GLU A C 1
ATOM 578 O O . GLU A 1 75 ? 4.467 5.554 22.547 1.00 53.09 75 GLU A O 1
ATOM 583 N N . ILE A 1 76 ? 2.343 6.089 22.989 1.00 52.56 76 ILE A N 1
ATOM 584 C CA . ILE A 1 76 ? 1.757 4.760 22.791 1.00 52.56 76 ILE A CA 1
ATOM 585 C C . ILE A 1 76 ? 0.360 4.889 22.144 1.00 52.56 76 ILE A C 1
ATOM 587 O O . ILE A 1 76 ? -0.669 4.613 22.760 1.00 52.56 76 ILE A O 1
ATOM 591 N N . SER A 1 77 ? 0.284 5.325 20.887 1.00 61.22 77 SER A N 1
ATOM 592 C CA . SER A 1 77 ? -0.945 5.199 20.085 1.00 61.22 77 SER A CA 1
ATOM 593 C C . SER A 1 77 ? -0.873 3.906 19.268 1.00 61.22 77 SER A C 1
ATOM 595 O O . SER A 1 77 ? -0.219 3.850 18.226 1.00 61.22 77 SER A O 1
ATOM 597 N N . SER A 1 78 ? -1.495 2.834 19.770 1.00 67.88 78 SER A N 1
ATOM 598 C CA . SER A 1 78 ? -1.572 1.550 19.062 1.00 67.88 78 SER A CA 1
ATOM 599 C C . SER A 1 78 ? -2.801 1.500 18.153 1.00 67.88 78 SER A C 1
ATOM 601 O O . SER A 1 78 ? -3.866 2.022 18.477 1.00 67.88 78 SER A O 1
ATOM 603 N N . ALA A 1 79 ? -2.642 0.890 16.980 1.00 80.06 79 ALA A N 1
ATOM 604 C CA . ALA A 1 79 ? -3.749 0.628 16.070 1.00 80.06 79 ALA A CA 1
ATOM 605 C C . ALA A 1 79 ? -4.376 -0.731 16.397 1.00 80.06 79 ALA A C 1
ATOM 607 O O . ALA A 1 79 ? -3.653 -1.692 16.663 1.00 80.06 79 ALA A O 1
ATOM 608 N N . ALA A 1 80 ? -5.702 -0.829 16.319 1.00 84.94 80 ALA A N 1
ATOM 609 C CA . ALA A 1 80 ? -6.413 -2.097 16.469 1.00 84.94 80 ALA A CA 1
ATOM 610 C C . ALA A 1 80 ? -6.319 -2.992 15.215 1.00 84.94 80 ALA A C 1
ATOM 612 O O . ALA A 1 80 ? -6.653 -4.174 15.286 1.00 84.94 80 ALA A O 1
ATOM 613 N N . ILE A 1 81 ? -5.858 -2.449 14.078 1.00 84.69 81 ILE A N 1
ATOM 614 C CA . ILE A 1 81 ? -5.663 -3.183 12.819 1.00 84.69 81 ILE A CA 1
ATOM 615 C C . ILE A 1 81 ? -4.181 -3.420 12.502 1.00 84.69 81 ILE A C 1
ATOM 617 O O . ILE A 1 81 ? -3.355 -2.502 12.563 1.00 84.69 81 ILE A O 1
ATOM 621 N N . ALA A 1 82 ? -3.874 -4.651 12.096 1.00 83.75 82 ALA A N 1
ATOM 622 C CA . ALA A 1 82 ? -2.660 -5.004 11.373 1.00 83.75 82 ALA A CA 1
ATOM 623 C C . ALA A 1 82 ? -3.039 -5.313 9.919 1.00 83.75 82 ALA A C 1
ATOM 625 O O . ALA A 1 82 ? -4.014 -6.027 9.680 1.00 83.75 82 ALA A O 1
ATOM 626 N N . VAL A 1 83 ? -2.298 -4.723 8.983 1.00 81.44 83 VAL A N 1
ATOM 627 C CA . VAL A 1 83 ? -2.436 -4.904 7.530 1.00 81.44 83 VAL A CA 1
ATOM 628 C C . VAL A 1 83 ? -1.156 -5.540 7.021 1.00 81.44 83 VAL A C 1
ATOM 630 O O . VAL A 1 83 ? -0.097 -5.185 7.588 1.00 81.44 83 VAL A O 1
#